Protein AF-A0A935AH59-F1 (afdb_monomer_lite)

Sequence (165 aa):
MIDKCRVLYKGDMIAGIVYIIVGFFLLMFAFILHIFTISPGYLYLSYGFFMFFLYCTGKGIVMYIMYSQKYNHYKNTDSLSPLMIKEEQNYTNYRIQKKNTNRRRYIWILIISCIISFTGIFLSQKSLLMGTAIPIALISGIELCIGLLTEFRLREYQRILKKTH

Radius of gyration: 19.77 Å; chains: 1; bounding box: 41×30×54 Å

Foldseek 3Di:
DLVLQLVLLVVQLVLLVVLQVVLVVLQVLLVCLCPPDPDLLSPLLSVLSPVSSCVSNVSSVVSNVVSVVSNVVSVPDPDDDPVNLVVLLVVLVVLLVVLVVLLVVLVVLLVVLVVCLVVLVPDPPVSVNSNPSVSSNVVSVSSNVSSVVSSVSSVVSSVVSVVVD

Structure (mmCIF, N/CA/C/O backbone):
data_AF-A0A935AH59-F1
#
_entry.id   AF-A0A935AH59-F1
#
loop_
_atom_site.group_PDB
_atom_site.id
_atom_site.type_symbol
_atom_site.label_atom_id
_atom_site.label_alt_id
_atom_site.label_comp_id
_atom_site.label_asym_id
_atom_site.label_entity_id
_atom_site.label_seq_id
_atom_site.pdbx_PDB_ins_code
_atom_site.Cartn_x
_atom_site.Cartn_y
_atom_site.Cartn_z
_atom_site.occupancy
_atom_site.B_iso_or_equiv
_atom_site.auth_seq_id
_atom_site.auth_comp_id
_atom_site.auth_asym_id
_atom_s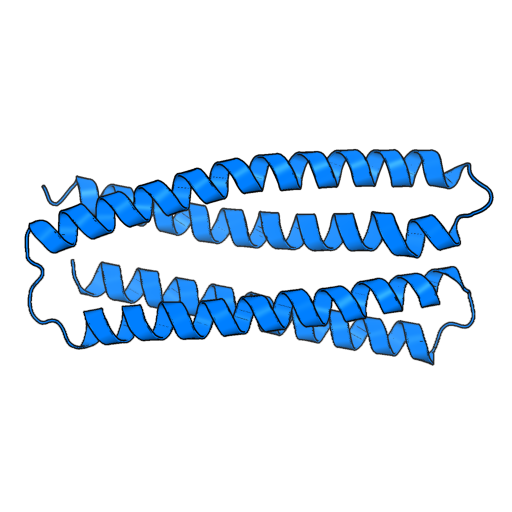ite.auth_atom_id
_atom_site.pdbx_PDB_model_num
ATOM 1 N N . MET A 1 1 ? -21.044 -0.663 18.789 1.00 81.81 1 MET A N 1
ATOM 2 C CA . MET A 1 1 ? -19.707 -0.053 18.566 1.00 81.81 1 MET A CA 1
ATOM 3 C C . MET A 1 1 ? -18.633 -1.096 18.303 1.00 81.81 1 MET A C 1
ATOM 5 O O . MET A 1 1 ? -17.987 -1.004 17.269 1.00 81.81 1 MET A O 1
ATOM 9 N N . ILE A 1 2 ? -18.495 -2.115 19.157 1.00 84.81 2 ILE A N 1
ATOM 10 C CA . ILE A 1 2 ? -17.519 -3.208 18.993 1.00 84.81 2 ILE A CA 1
ATOM 11 C C . ILE A 1 2 ? -17.584 -3.853 17.601 1.00 84.81 2 ILE A C 1
ATOM 13 O O . ILE A 1 2 ? -16.557 -3.997 16.943 1.00 84.81 2 ILE A O 1
ATOM 17 N N . ASP A 1 3 ? -18.783 -4.142 17.089 1.00 84.81 3 ASP A N 1
ATOM 18 C CA . ASP A 1 3 ? -18.924 -4.723 15.745 1.00 84.81 3 ASP A CA 1
ATOM 19 C C . ASP A 1 3 ? -18.416 -3.802 14.634 1.00 84.81 3 ASP A C 1
ATOM 21 O O . ASP A 1 3 ? -17.873 -4.269 13.637 1.00 84.81 3 ASP A O 1
ATOM 25 N N . LYS A 1 4 ? -18.515 -2.479 14.814 1.00 86.31 4 LYS A N 1
ATOM 26 C CA . LYS A 1 4 ? -17.947 -1.512 13.867 1.00 86.31 4 LYS A CA 1
ATOM 27 C C . LYS A 1 4 ? -16.417 -1.518 13.930 1.00 86.31 4 LYS A C 1
ATOM 29 O O . LYS A 1 4 ? -15.794 -1.477 12.871 1.00 86.31 4 LYS A O 1
ATOM 34 N N . CYS A 1 5 ? -15.817 -1.661 15.119 1.00 84.38 5 CYS A N 1
ATOM 35 C CA . CYS A 1 5 ? -14.371 -1.875 15.268 1.00 84.38 5 CYS A CA 1
ATOM 36 C C . CYS A 1 5 ? -13.938 -3.153 14.532 1.00 84.38 5 CYS A C 1
ATOM 38 O O . CYS A 1 5 ? -13.013 -3.127 13.721 1.00 84.38 5 CYS A O 1
ATOM 40 N N . ARG A 1 6 ? -14.651 -4.267 14.748 1.00 88.44 6 ARG A N 1
ATOM 41 C CA . ARG A 1 6 ? -14.376 -5.559 14.092 1.00 88.44 6 ARG A CA 1
ATOM 42 C C . ARG A 1 6 ? -14.447 -5.447 12.569 1.00 88.44 6 ARG A C 1
ATOM 44 O O . ARG A 1 6 ? -13.533 -5.896 11.881 1.00 88.44 6 ARG A O 1
ATOM 51 N N . VAL A 1 7 ? -15.492 -4.811 12.034 1.00 89.81 7 VAL A N 1
ATOM 52 C CA . VAL A 1 7 ? -15.651 -4.590 10.586 1.00 89.81 7 VAL A CA 1
ATOM 53 C C . VAL A 1 7 ? -14.521 -3.724 10.025 1.00 89.81 7 VAL A C 1
ATOM 55 O O . VAL A 1 7 ? -13.983 -4.044 8.962 1.00 89.81 7 VAL A O 1
A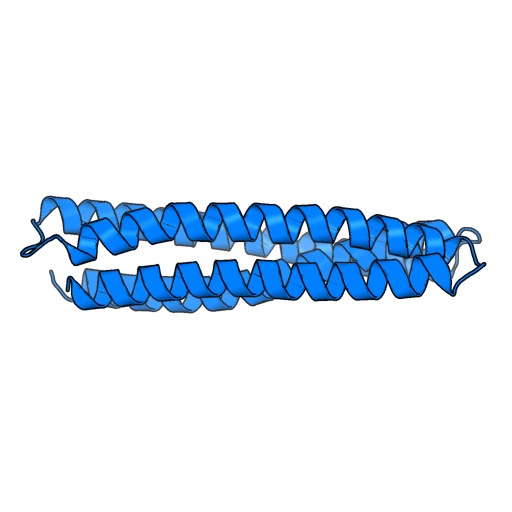TOM 58 N N . LEU A 1 8 ? -14.110 -2.669 10.739 1.00 91.69 8 LEU A N 1
ATOM 59 C CA . LEU A 1 8 ? -12.980 -1.841 10.324 1.00 91.69 8 LEU A CA 1
ATOM 60 C C . LEU A 1 8 ? -11.697 -2.673 10.217 1.00 91.69 8 LEU A C 1
ATOM 62 O O . LEU A 1 8 ? -11.067 -2.669 9.161 1.00 91.69 8 LEU A O 1
ATOM 66 N N . TYR A 1 9 ? -11.326 -3.401 11.270 1.00 91.94 9 TYR A N 1
ATOM 67 C CA . TYR A 1 9 ? -10.075 -4.161 11.293 1.00 91.94 9 TYR A CA 1
ATOM 68 C C . TYR A 1 9 ? -10.083 -5.342 10.322 1.00 91.94 9 TYR A C 1
ATOM 70 O O . TYR A 1 9 ? -9.085 -5.575 9.642 1.00 91.94 9 TYR A O 1
ATOM 78 N N . LYS A 1 10 ? -11.233 -6.003 10.138 1.00 92.00 10 LYS A N 1
ATOM 79 C CA . LYS A 1 10 ? -11.408 -7.017 9.090 1.00 92.00 10 LYS A CA 1
ATOM 80 C C . LYS A 1 10 ? -11.170 -6.432 7.699 1.00 92.00 10 LYS A C 1
ATOM 82 O O . LYS A 1 10 ? -10.468 -7.029 6.889 1.00 92.00 10 LYS A O 1
ATOM 87 N N . GLY A 1 11 ? -11.700 -5.244 7.418 1.00 90.69 11 GLY A N 1
ATOM 88 C CA . GLY A 1 11 ? -11.434 -4.578 6.147 1.00 90.69 11 GLY A CA 1
ATOM 89 C C . GLY A 1 11 ? -9.962 -4.176 5.974 1.00 90.69 11 GLY A C 1
ATOM 90 O O . GLY A 1 11 ? -9.458 -4.142 4.853 1.00 90.69 11 GLY A O 1
ATOM 91 N N . ASP A 1 12 ? -9.248 -3.850 7.052 1.00 91.25 12 ASP A N 1
ATOM 92 C CA . ASP A 1 12 ? -7.820 -3.514 6.982 1.00 91.25 12 ASP A CA 1
ATOM 93 C C . ASP A 1 12 ? -6.958 -4.751 6.707 1.00 91.25 12 ASP A C 1
ATOM 95 O O . ASP A 1 12 ? -5.993 -4.670 5.946 1.00 91.25 12 ASP A O 1
ATOM 99 N N . MET A 1 13 ? -7.358 -5.908 7.237 1.00 94.00 13 MET A N 1
ATOM 100 C CA . MET A 1 13 ? -6.783 -7.201 6.861 1.00 94.00 13 MET A CA 1
ATOM 101 C C . MET A 1 13 ? -7.011 -7.498 5.374 1.00 94.00 13 MET A C 1
ATOM 103 O O . MET A 1 13 ? -6.070 -7.892 4.690 1.00 94.00 13 MET A O 1
ATOM 107 N N . ILE A 1 14 ? -8.218 -7.245 4.847 1.00 93.94 14 ILE A N 1
ATOM 108 C CA . ILE A 1 14 ? -8.516 -7.404 3.411 1.00 93.94 14 ILE A CA 1
ATOM 109 C C . ILE A 1 14 ? -7.610 -6.503 2.565 1.00 93.94 14 ILE A C 1
ATOM 111 O O . ILE A 1 14 ? -7.071 -6.957 1.562 1.00 93.94 14 ILE A O 1
ATOM 115 N N . ALA A 1 15 ? -7.368 -5.256 2.982 1.00 92.94 15 ALA A N 1
ATOM 116 C CA . ALA A 1 15 ? -6.419 -4.386 2.284 1.00 92.94 15 ALA A CA 1
ATOM 117 C C . ALA A 1 15 ? -4.992 -4.972 2.274 1.00 92.94 15 ALA A C 1
ATOM 119 O O . ALA A 1 15 ? -4.303 -4.868 1.263 1.00 92.94 15 ALA A O 1
ATOM 120 N N . GLY A 1 16 ? -4.565 -5.625 3.361 1.00 93.56 16 GLY A N 1
ATOM 121 C CA . GLY A 1 16 ? -3.307 -6.382 3.407 1.00 93.56 16 GLY A CA 1
ATOM 122 C C . GLY A 1 16 ? -3.271 -7.548 2.411 1.00 93.56 16 GLY A C 1
ATOM 123 O O . GLY A 1 16 ? -2.279 -7.720 1.708 1.00 93.56 16 GLY A O 1
ATOM 124 N N . ILE A 1 17 ? -4.373 -8.292 2.276 1.00 95.00 17 ILE A N 1
ATOM 125 C CA . ILE A 1 17 ? -4.506 -9.367 1.277 1.00 95.00 17 ILE A CA 1
ATOM 126 C C . ILE A 1 17 ? -4.424 -8.805 -0.148 1.00 95.00 17 ILE A C 1
ATOM 128 O O . ILE A 1 17 ? -3.737 -9.378 -0.987 1.00 95.00 17 ILE A O 1
ATOM 132 N N . VAL A 1 18 ? -5.060 -7.661 -0.422 1.00 94.38 18 VAL A N 1
ATOM 133 C CA . VAL A 1 18 ? -4.973 -6.997 -1.734 1.00 94.38 18 VAL A CA 1
ATOM 134 C C . VAL A 1 18 ? -3.521 -6.662 -2.087 1.00 94.38 18 VAL A C 1
ATOM 136 O O . VAL A 1 18 ? -3.112 -6.913 -3.216 1.00 94.38 18 VAL A O 1
ATOM 139 N N . TYR A 1 19 ? -2.713 -6.179 -1.135 1.00 94.38 19 TYR A N 1
ATOM 140 C CA . TYR A 1 19 ? -1.277 -5.968 -1.366 1.00 94.38 19 TYR A CA 1
ATOM 141 C C . TYR A 1 19 ? -0.543 -7.258 -1.748 1.00 94.38 19 TYR A C 1
ATOM 143 O O . TYR A 1 19 ? 0.274 -7.236 -2.664 1.00 94.38 19 TYR A O 1
ATOM 151 N N . ILE A 1 20 ? -0.841 -8.377 -1.082 1.00 95.69 20 ILE A N 1
ATOM 152 C CA . ILE A 1 20 ? -0.228 -9.678 -1.389 1.00 95.69 20 ILE A CA 1
ATOM 153 C C . ILE A 1 20 ? -0.623 -10.140 -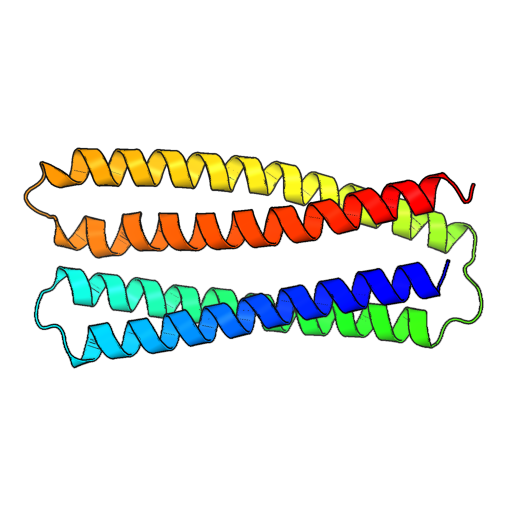2.798 1.00 95.69 20 ILE A C 1
ATOM 155 O O . ILE A 1 20 ? 0.243 -10.528 -3.576 1.00 95.69 20 ILE A O 1
ATOM 159 N N . ILE A 1 21 ? -1.908 -10.041 -3.156 1.00 96.00 21 ILE A N 1
ATOM 160 C CA . ILE A 1 21 ? -2.410 -10.399 -4.493 1.00 96.00 21 ILE A CA 1
ATOM 161 C C . ILE A 1 21 ? -1.721 -9.557 -5.573 1.00 96.00 21 ILE A C 1
ATOM 163 O O . ILE A 1 21 ? -1.235 -10.096 -6.565 1.00 96.00 21 ILE A O 1
ATOM 167 N N . VAL A 1 22 ? -1.633 -8.240 -5.369 1.00 95.06 22 VAL A N 1
ATOM 168 C CA . VAL A 1 22 ? -0.920 -7.338 -6.285 1.00 95.06 22 VAL A CA 1
ATOM 169 C C . VAL A 1 22 ? 0.558 -7.718 -6.386 1.00 95.06 22 VAL A C 1
ATOM 171 O O . VAL A 1 22 ? 1.102 -7.746 -7.487 1.00 95.06 22 VAL A O 1
ATOM 174 N N . GLY A 1 23 ? 1.192 -8.080 -5.268 1.00 95.62 23 GLY A N 1
ATOM 175 C CA . GLY A 1 23 ? 2.548 -8.623 -5.254 1.00 95.62 23 GLY A CA 1
ATOM 176 C C . GLY A 1 23 ? 2.687 -9.853 -6.154 1.00 95.62 23 GLY A C 1
ATOM 177 O O . GLY A 1 23 ? 3.588 -9.893 -6.988 1.00 95.62 23 GLY A O 1
ATOM 178 N N . PHE A 1 24 ? 1.784 -10.828 -6.050 1.00 96.38 24 PHE A N 1
ATOM 179 C CA . PHE A 1 24 ? 1.815 -12.022 -6.901 1.00 96.38 24 PHE A CA 1
ATOM 180 C C . PHE A 1 24 ? 1.653 -11.703 -8.390 1.00 96.38 24 PHE A C 1
ATOM 182 O O . PHE A 1 24 ? 2.365 -12.282 -9.210 1.00 96.38 24 PHE A O 1
ATOM 189 N N . PHE A 1 25 ? 0.786 -10.752 -8.753 1.00 95.38 25 PHE A N 1
ATOM 190 C CA . PHE A 1 25 ? 0.702 -10.289 -10.141 1.00 95.38 25 PHE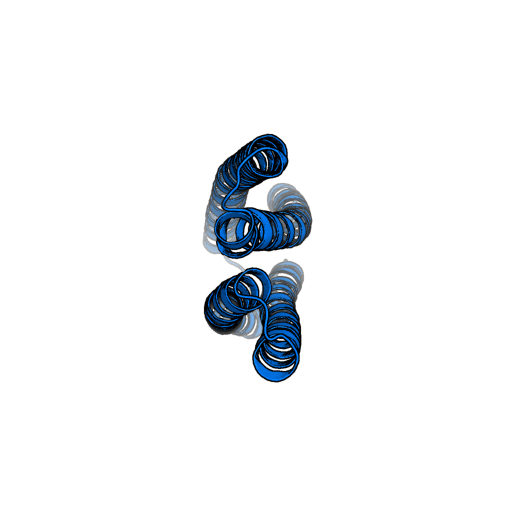 A CA 1
ATOM 191 C C . PHE A 1 25 ? 2.022 -9.669 -10.610 1.00 95.38 25 PHE A C 1
ATOM 193 O O . PHE A 1 25 ? 2.494 -10.002 -11.695 1.00 95.38 25 PHE A O 1
ATOM 200 N N . LEU A 1 26 ? 2.656 -8.826 -9.787 1.00 94.62 26 LEU A N 1
ATOM 201 C CA . LEU A 1 26 ? 3.968 -8.250 -10.100 1.00 94.62 26 LEU A CA 1
ATOM 202 C C . LEU A 1 26 ? 5.037 -9.332 -10.278 1.00 94.62 26 LEU A C 1
ATOM 204 O O . LEU A 1 26 ? 5.816 -9.246 -11.221 1.00 94.62 26 LEU A O 1
ATOM 208 N N . LEU A 1 27 ? 5.043 -10.368 -9.435 1.00 96.38 27 LEU A N 1
ATOM 209 C CA . LEU A 1 27 ? 5.959 -11.503 -9.560 1.00 96.38 27 LEU A CA 1
ATOM 210 C C . LEU A 1 27 ? 5.752 -12.253 -10.881 1.00 96.38 27 LEU A C 1
ATOM 212 O O . LEU A 1 27 ? 6.715 -12.544 -11.586 1.00 96.38 27 LEU A O 1
ATOM 216 N N . MET A 1 28 ? 4.496 -12.532 -11.235 1.00 95.88 28 MET A N 1
ATOM 217 C CA . MET A 1 28 ? 4.152 -13.197 -12.490 1.00 95.88 28 MET A CA 1
ATOM 218 C C . MET A 1 28 ? 4.643 -12.385 -13.697 1.00 95.88 28 MET A C 1
ATOM 220 O O . MET A 1 28 ? 5.328 -12.928 -14.563 1.00 95.88 28 MET A O 1
ATOM 224 N N . PHE A 1 29 ? 4.367 -11.077 -13.735 1.00 92.81 29 PHE A N 1
ATOM 225 C CA . PHE A 1 29 ? 4.864 -10.203 -14.802 1.00 92.81 29 PHE A CA 1
ATOM 226 C C . PHE A 1 29 ? 6.392 -10.096 -14.806 1.00 92.81 29 PHE A C 1
ATOM 228 O O . PHE A 1 29 ? 6.990 -10.081 -15.880 1.00 92.81 29 PHE A O 1
ATOM 235 N N . ALA A 1 30 ? 7.034 -10.064 -13.634 1.00 93.25 30 ALA A N 1
ATOM 236 C CA . ALA A 1 30 ? 8.488 -10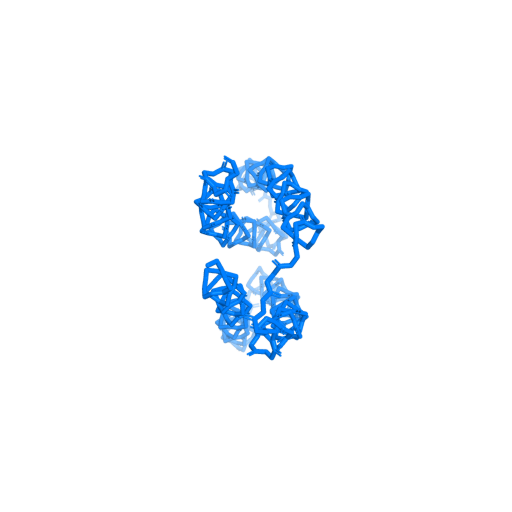.040 -13.522 1.00 93.25 30 ALA A CA 1
ATOM 237 C C . ALA A 1 30 ? 9.114 -11.276 -14.176 1.00 93.25 30 ALA A C 1
ATOM 239 O O . ALA A 1 30 ? 10.050 -11.123 -14.958 1.00 93.25 30 ALA A O 1
ATOM 240 N N . PHE A 1 31 ? 8.568 -12.471 -13.918 1.00 94.00 31 PHE A N 1
ATOM 241 C CA . PHE A 1 31 ? 9.030 -13.718 -14.532 1.00 94.00 31 PHE A CA 1
ATOM 242 C C . PHE A 1 31 ? 8.799 -13.750 -16.039 1.00 94.00 31 PHE A C 1
ATOM 244 O O . PHE A 1 31 ? 9.717 -14.104 -16.777 1.00 94.00 31 PHE A O 1
ATOM 251 N N . ILE A 1 32 ? 7.609 -13.349 -16.503 1.00 92.69 32 ILE A N 1
ATOM 252 C CA . ILE A 1 32 ? 7.304 -13.294 -17.940 1.00 92.69 32 ILE A CA 1
ATOM 253 C C . ILE A 1 32 ? 8.317 -12.391 -18.650 1.00 92.69 32 ILE A C 1
ATOM 255 O O . ILE A 1 32 ? 8.915 -12.788 -19.646 1.00 92.69 32 ILE A O 1
ATOM 259 N N . LEU A 1 33 ? 8.563 -11.197 -18.111 1.00 90.50 33 LEU A N 1
ATOM 260 C CA . LEU A 1 33 ? 9.546 -10.284 -18.682 1.00 90.50 33 LEU A CA 1
ATOM 261 C C . LEU A 1 33 ? 10.962 -10.864 -18.602 1.00 90.50 33 LEU A C 1
ATOM 263 O O . LEU A 1 33 ? 11.671 -10.853 -19.601 1.00 90.50 33 LEU A O 1
ATOM 267 N N . HIS A 1 34 ? 11.367 -11.421 -17.461 1.00 89.81 34 HIS A N 1
ATOM 268 C CA . HIS A 1 34 ? 12.723 -11.939 -17.277 1.00 89.81 34 HIS A CA 1
ATOM 269 C C . HIS A 1 34 ? 13.067 -13.088 -18.234 1.00 89.81 34 HIS A C 1
ATOM 271 O O . HIS A 1 34 ? 14.181 -13.147 -18.741 1.00 89.81 34 HIS A O 1
ATOM 277 N N . ILE A 1 35 ? 12.117 -13.996 -18.475 1.00 89.25 35 ILE A N 1
ATOM 278 C CA . ILE A 1 35 ? 12.345 -15.208 -19.272 1.00 89.25 35 ILE A CA 1
ATOM 279 C C . ILE A 1 35 ? 12.198 -14.928 -20.772 1.00 89.25 35 ILE A C 1
ATOM 281 O O . ILE A 1 35 ? 12.984 -15.434 -21.568 1.00 89.25 35 ILE A O 1
ATOM 285 N N . PHE A 1 36 ? 11.195 -14.141 -21.174 1.00 86.75 36 PHE A N 1
ATOM 286 C CA . PHE A 1 36 ? 10.817 -14.013 -22.586 1.00 86.75 36 PHE A CA 1
ATOM 287 C C . PHE A 1 36 ? 11.368 -12.765 -23.284 1.00 86.75 36 PHE A C 1
ATOM 289 O O . PHE A 1 36 ? 11.180 -12.625 -24.493 1.00 86.75 36 PHE A O 1
ATOM 296 N N . THR A 1 37 ? 12.042 -11.848 -22.577 1.00 80.88 37 THR A N 1
ATOM 297 C CA . THR A 1 37 ? 12.588 -10.633 -23.204 1.00 80.88 37 THR A CA 1
ATOM 298 C C . THR A 1 37 ? 14.111 -10.577 -23.175 1.00 80.88 37 THR A C 1
ATOM 300 O O . THR A 1 37 ? 14.748 -10.728 -22.141 1.00 80.88 37 THR A O 1
ATOM 303 N N . ILE A 1 38 ? 14.696 -10.311 -24.346 1.00 72.12 38 ILE A N 1
ATOM 304 C CA . ILE A 1 38 ? 16.150 -10.173 -24.545 1.00 72.12 38 ILE A CA 1
ATOM 305 C C . ILE A 1 38 ? 16.576 -8.693 -24.460 1.00 72.12 38 ILE A C 1
ATOM 307 O O . ILE A 1 38 ? 17.742 -8.370 -24.249 1.00 72.12 38 ILE A O 1
ATOM 311 N N . SER A 1 39 ? 15.627 -7.761 -24.611 1.00 81.75 39 SER A N 1
ATOM 312 C CA . SER A 1 39 ? 15.929 -6.328 -24.607 1.00 81.75 39 SER A CA 1
ATOM 313 C C . SER A 1 39 ? 16.254 -5.823 -23.192 1.00 81.75 39 SER A C 1
ATOM 315 O O . SER A 1 39 ? 15.452 -6.032 -22.273 1.00 81.75 39 SER A O 1
ATOM 317 N N . PRO A 1 40 ? 17.361 -5.070 -23.012 1.00 79.25 40 PRO A N 1
ATOM 318 C CA . PRO A 1 40 ? 17.790 -4.560 -21.709 1.00 79.25 40 PRO A CA 1
ATOM 319 C C . PRO A 1 40 ? 16.713 -3.768 -20.958 1.00 79.25 40 PRO A C 1
ATOM 321 O O . PRO A 1 40 ? 16.650 -3.816 -19.734 1.00 79.25 40 PRO A O 1
ATOM 324 N N . GLY A 1 41 ? 15.838 -3.049 -21.674 1.00 78.69 41 GLY A N 1
ATOM 325 C CA . GLY A 1 41 ? 14.775 -2.250 -21.054 1.00 78.69 41 GLY A CA 1
ATOM 326 C C . GLY A 1 41 ? 13.739 -3.088 -20.302 1.00 78.69 41 GLY A C 1
ATOM 327 O O . GLY A 1 41 ? 13.375 -2.749 -19.178 1.00 78.69 41 GLY A O 1
ATOM 328 N N . TYR A 1 42 ? 13.308 -4.209 -20.882 1.00 83.44 42 TYR A N 1
ATOM 329 C CA . TYR A 1 42 ? 12.352 -5.112 -20.236 1.00 83.44 42 TYR A CA 1
ATOM 330 C C . TYR A 1 42 ? 12.991 -5.921 -19.101 1.00 83.44 42 TYR A C 1
ATOM 332 O O . TYR A 1 42 ? 12.324 -6.242 -18.117 1.00 83.44 42 TYR A O 1
ATOM 340 N N . LEU A 1 43 ? 14.298 -6.170 -19.189 1.00 85.88 43 LEU A N 1
ATOM 341 C CA . LEU A 1 43 ? 15.062 -6.814 -18.127 1.00 85.88 43 LEU A CA 1
ATOM 342 C C . LEU A 1 43 ? 15.183 -5.908 -16.886 1.00 85.88 43 LEU A C 1
ATOM 344 O O . LEU A 1 43 ? 14.916 -6.357 -15.772 1.00 85.88 43 LEU A O 1
ATOM 348 N N . TYR A 1 44 ? 15.462 -4.610 -17.061 1.00 87.06 44 TYR A N 1
ATOM 349 C CA . TYR A 1 44 ? 15.411 -3.650 -15.949 1.00 87.06 44 TYR A CA 1
ATOM 350 C C . TYR A 1 44 ? 13.994 -3.467 -15.387 1.00 87.06 44 TYR A C 1
ATOM 352 O O . TYR A 1 44 ? 13.826 -3.340 -14.173 1.00 87.06 44 TYR A O 1
ATOM 360 N N . LEU A 1 45 ? 12.969 -3.492 -16.246 1.00 87.12 45 LEU A N 1
ATOM 361 C CA . LEU A 1 45 ? 11.568 -3.447 -15.817 1.00 87.12 45 LEU A CA 1
ATOM 362 C C . LEU A 1 45 ? 11.211 -4.651 -14.926 1.00 87.12 45 LEU A C 1
ATOM 364 O O . LEU A 1 45 ? 10.574 -4.480 -13.885 1.00 87.12 45 LEU A O 1
ATOM 368 N N . SER A 1 46 ? 11.681 -5.849 -15.288 1.00 91.31 46 SER A N 1
ATOM 369 C CA . SER A 1 46 ? 11.525 -7.065 -14.484 1.00 91.31 46 SER A CA 1
ATOM 370 C C . SER A 1 46 ? 12.157 -6.928 -13.093 1.00 91.31 46 SER A C 1
ATOM 372 O O . SER A 1 46 ? 11.506 -7.241 -12.095 1.00 91.31 46 SER A O 1
ATOM 374 N N . TYR A 1 47 ? 13.370 -6.371 -12.984 1.00 90.44 47 TYR A N 1
ATOM 375 C CA . TYR A 1 47 ? 13.993 -6.103 -11.680 1.00 90.44 47 TYR A CA 1
ATOM 376 C C . TYR A 1 47 ? 13.174 -5.138 -10.818 1.00 90.44 47 TYR A C 1
ATOM 378 O O . TYR A 1 47 ? 13.002 -5.380 -9.620 1.00 90.44 47 TYR A O 1
ATOM 386 N N . GLY A 1 48 ? 12.608 -4.089 -11.423 1.00 89.62 48 GLY A N 1
ATOM 387 C CA . GLY A 1 48 ? 11.672 -3.196 -10.739 1.00 89.62 48 GLY A CA 1
ATOM 388 C C . GLY A 1 48 ? 10.454 -3.947 -10.190 1.00 89.62 48 GLY A C 1
ATOM 389 O O . GLY A 1 48 ? 10.073 -3.758 -9.034 1.00 89.62 48 GLY A O 1
ATOM 390 N N . PHE A 1 49 ? 9.874 -4.857 -10.976 1.00 93.44 49 PHE A N 1
ATOM 391 C CA . PHE A 1 49 ? 8.741 -5.674 -10.536 1.00 93.44 49 PHE A CA 1
ATOM 392 C C . PHE A 1 49 ? 9.107 -6.673 -9.433 1.00 93.44 49 PHE A C 1
ATOM 394 O O . PHE A 1 49 ? 8.321 -6.826 -8.500 1.00 93.44 49 PHE A O 1
ATOM 401 N N . PHE A 1 50 ? 10.297 -7.281 -9.458 1.00 93.69 50 PHE A N 1
ATOM 402 C CA . PHE A 1 50 ? 10.768 -8.127 -8.354 1.00 93.69 50 PHE A CA 1
ATOM 403 C C . PHE A 1 50 ? 10.905 -7.345 -7.043 1.00 93.69 50 PHE A C 1
ATOM 405 O O . PHE A 1 50 ? 10.425 -7.801 -6.001 1.00 93.69 50 PHE A O 1
ATOM 412 N N . MET A 1 51 ? 11.500 -6.147 -7.080 1.00 92.62 51 MET A N 1
ATOM 413 C CA . MET A 1 51 ? 11.591 -5.301 -5.884 1.00 92.62 51 MET A CA 1
ATOM 414 C C . MET A 1 51 ? 10.204 -4.921 -5.354 1.00 92.62 51 MET A C 1
ATOM 416 O O . MET A 1 51 ? 9.961 -4.982 -4.146 1.00 92.62 51 MET A O 1
ATOM 420 N N . PHE A 1 52 ? 9.271 -4.569 -6.242 1.00 92.94 52 PHE A N 1
ATOM 421 C CA . PHE A 1 52 ? 7.920 -4.204 -5.823 1.00 92.94 52 PHE A CA 1
ATOM 422 C C . PHE A 1 52 ? 7.078 -5.386 -5.357 1.00 92.94 52 PHE A C 1
ATOM 424 O O . PHE A 1 52 ? 6.279 -5.215 -4.439 1.00 92.94 52 PHE A O 1
ATOM 431 N N . PHE A 1 53 ? 7.304 -6.588 -5.883 1.00 95.25 53 PHE A N 1
ATOM 432 C CA . PHE A 1 53 ? 6.737 -7.810 -5.321 1.00 95.25 53 PHE A CA 1
ATOM 433 C C . PHE A 1 53 ? 7.131 -7.975 -3.847 1.00 95.25 53 PHE A C 1
ATOM 435 O O . PHE A 1 53 ? 6.250 -8.159 -3.000 1.00 95.25 53 PHE A O 1
ATOM 442 N N . LEU A 1 54 ? 8.426 -7.863 -3.527 1.00 95.44 54 LEU A N 1
ATOM 443 C CA . LEU A 1 54 ? 8.912 -7.981 -2.148 1.00 95.44 54 LEU A CA 1
ATOM 444 C C . LEU A 1 54 ? 8.298 -6.902 -1.250 1.00 95.44 54 LEU A C 1
ATOM 446 O O . LEU A 1 54 ? 7.817 -7.204 -0.156 1.00 95.44 54 LEU A O 1
ATOM 450 N N . TYR A 1 55 ? 8.247 -5.660 -1.736 1.00 94.50 55 TYR A N 1
ATOM 451 C CA . TYR A 1 55 ? 7.629 -4.548 -1.017 1.00 94.50 55 TYR A CA 1
ATOM 452 C C . TYR A 1 55 ? 6.136 -4.783 -0.738 1.00 94.50 55 TYR A C 1
ATOM 454 O O . TYR A 1 55 ? 5.704 -4.696 0.413 1.00 94.50 55 TYR A O 1
ATOM 462 N N . CYS A 1 56 ? 5.343 -5.097 -1.767 1.00 94.44 56 CYS A N 1
ATOM 463 C CA . CYS A 1 56 ? 3.899 -5.298 -1.643 1.00 94.44 56 CYS A CA 1
ATOM 464 C C . CYS A 1 56 ? 3.580 -6.485 -0.734 1.00 94.44 56 CYS A C 1
ATOM 466 O O . CYS A 1 56 ? 2.761 -6.360 0.177 1.00 94.44 56 CYS A O 1
ATOM 468 N N . THR A 1 57 ? 4.266 -7.609 -0.927 1.00 95.31 57 THR A N 1
ATOM 469 C CA . THR A 1 57 ? 4.045 -8.821 -0.132 1.00 95.31 57 THR A CA 1
ATOM 470 C C . THR A 1 57 ? 4.440 -8.597 1.324 1.00 95.31 57 THR A C 1
ATOM 472 O O . THR A 1 57 ? 3.636 -8.853 2.220 1.00 95.31 57 THR A O 1
ATOM 475 N N . GLY A 1 58 ? 5.626 -8.030 1.578 1.00 95.38 58 GLY A N 1
ATOM 476 C CA . GLY A 1 58 ? 6.089 -7.725 2.933 1.00 95.38 58 GLY A CA 1
ATOM 477 C C . GLY A 1 58 ? 5.155 -6.757 3.662 1.00 95.38 58 GLY A C 1
ATOM 478 O O . GLY A 1 58 ? 4.722 -7.024 4.785 1.00 95.38 58 GLY A O 1
ATOM 479 N N . LYS A 1 59 ? 4.756 -5.665 3.000 1.00 93.81 59 LYS A N 1
ATOM 480 C CA . LYS A 1 59 ? 3.793 -4.706 3.555 1.00 93.81 59 LYS A CA 1
ATOM 481 C C . LYS A 1 59 ? 2.435 -5.351 3.834 1.00 93.81 59 LYS A C 1
ATOM 483 O O . LYS A 1 59 ? 1.855 -5.108 4.893 1.00 93.81 59 LYS A O 1
ATOM 488 N N . GLY A 1 60 ? 1.930 -6.159 2.904 1.00 94.81 60 GLY A N 1
ATOM 489 C CA . GLY A 1 60 ? 0.651 -6.851 3.035 1.00 94.81 60 GLY A CA 1
ATOM 490 C C . GLY A 1 60 ? 0.626 -7.819 4.218 1.00 94.81 60 GLY A C 1
ATOM 491 O O . GLY A 1 60 ? -0.316 -7.779 5.011 1.00 94.81 60 GLY A O 1
ATOM 492 N N . ILE A 1 61 ? 1.696 -8.602 4.401 1.00 96.19 61 ILE A N 1
ATOM 493 C CA . ILE A 1 61 ? 1.870 -9.511 5.546 1.00 96.19 61 ILE A CA 1
ATOM 494 C C . ILE A 1 61 ? 1.886 -8.729 6.863 1.00 96.19 61 ILE A C 1
ATOM 496 O O . ILE A 1 61 ? 1.110 -9.035 7.769 1.00 96.19 61 ILE A O 1
ATOM 500 N N . VAL A 1 62 ? 2.717 -7.684 6.966 1.00 96.00 62 VAL A N 1
ATOM 501 C CA . VAL A 1 62 ? 2.817 -6.862 8.186 1.00 96.00 62 VAL A CA 1
ATOM 502 C C . VAL A 1 62 ? 1.469 -6.230 8.536 1.00 96.00 62 VAL A C 1
ATOM 504 O O . VAL A 1 62 ? 1.045 -6.270 9.692 1.00 96.00 62 VAL A O 1
ATOM 507 N N . MET A 1 63 ? 0.760 -5.685 7.542 1.00 94.00 63 MET A N 1
ATOM 508 C CA . MET A 1 63 ? -0.585 -5.144 7.742 1.00 94.00 63 MET A CA 1
ATOM 509 C C . MET A 1 63 ? -1.551 -6.217 8.245 1.00 94.00 63 MET A C 1
ATOM 511 O O . MET A 1 63 ? -2.265 -5.979 9.218 1.00 94.00 63 MET A O 1
ATOM 515 N N . TYR A 1 64 ? -1.570 -7.392 7.615 1.00 95.81 64 TYR A N 1
ATOM 516 C CA . TYR A 1 64 ? -2.469 -8.473 8.003 1.00 95.81 64 TYR A CA 1
ATOM 517 C C . TYR A 1 64 ? -2.242 -8.908 9.454 1.00 95.81 64 TYR A C 1
ATOM 519 O O . TYR A 1 64 ? -3.200 -8.975 10.223 1.00 95.81 64 TYR A O 1
ATOM 527 N N . ILE A 1 65 ? -0.987 -9.131 9.854 1.00 95.75 65 ILE A N 1
ATOM 528 C CA . ILE A 1 65 ? -0.633 -9.545 11.219 1.00 95.75 65 ILE A CA 1
ATOM 529 C C . ILE A 1 65 ? -1.065 -8.479 12.232 1.00 95.75 65 ILE A C 1
ATOM 531 O O . ILE A 1 65 ? -1.791 -8.783 13.180 1.00 95.75 65 ILE A O 1
ATOM 535 N N . MET A 1 66 ? -0.677 -7.221 12.007 1.00 94.50 66 MET A N 1
ATOM 536 C CA . MET A 1 66 ? -0.968 -6.120 12.929 1.00 94.50 66 MET A CA 1
ATOM 537 C C . MET A 1 66 ? -2.480 -5.899 13.105 1.00 94.50 66 MET A C 1
ATOM 539 O O . MET A 1 66 ? -2.959 -5.682 14.220 1.00 94.50 66 MET A O 1
ATOM 543 N N . TYR A 1 67 ? -3.258 -5.974 12.022 1.00 93.50 67 TYR A N 1
ATOM 544 C CA . TYR A 1 67 ? -4.709 -5.787 12.093 1.00 93.50 67 TYR A CA 1
ATOM 545 C C . TYR A 1 67 ? -5.461 -7.030 12.571 1.00 93.50 67 TYR A C 1
ATOM 547 O O . TYR A 1 67 ? -6.509 -6.877 13.192 1.00 93.50 67 TYR A O 1
ATOM 555 N N . SER A 1 68 ? -4.915 -8.232 12.374 1.00 92.75 68 SER A N 1
ATOM 556 C CA . SER A 1 68 ? -5.451 -9.470 12.953 1.00 92.75 68 SER A CA 1
ATOM 557 C C . SER A 1 68 ? -5.381 -9.451 14.482 1.00 92.75 68 SER A C 1
ATOM 559 O O . SER A 1 68 ? -6.359 -9.775 15.153 1.00 92.75 68 SER A O 1
ATOM 561 N N . GLN A 1 69 ? -4.275 -8.960 15.052 1.00 92.00 69 GLN A N 1
ATOM 562 C CA . GLN A 1 69 ? -4.147 -8.778 16.503 1.00 92.00 69 GLN A CA 1
ATOM 563 C C . GLN A 1 69 ? -5.212 -7.820 17.053 1.00 92.00 69 GLN A C 1
ATOM 565 O O . GLN A 1 69 ? -5.916 -8.157 18.006 1.00 92.00 69 GLN A O 1
ATOM 570 N N . LYS A 1 70 ? -5.395 -6.656 16.411 1.00 90.25 70 LYS A N 1
ATOM 571 C CA . LYS A 1 70 ? -6.453 -5.706 16.793 1.00 90.25 70 LYS A CA 1
ATOM 572 C C . LYS A 1 70 ? -7.855 -6.288 16.613 1.00 90.25 70 LYS A C 1
ATOM 574 O O . LYS A 1 70 ? -8.709 -6.099 17.474 1.00 90.25 70 LYS A O 1
ATOM 579 N N . TYR A 1 71 ? -8.100 -7.018 15.528 1.00 92.75 71 TYR A N 1
ATOM 580 C CA . TYR A 1 71 ? -9.377 -7.688 15.298 1.00 92.75 71 TYR A CA 1
ATOM 581 C C . TYR A 1 71 ? -9.696 -8.692 16.412 1.00 92.75 71 TYR A C 1
ATOM 583 O O . TYR A 1 71 ? -10.795 -8.659 16.960 1.00 92.75 71 TYR A O 1
ATOM 591 N N . ASN A 1 72 ? -8.730 -9.535 16.786 1.00 90.88 72 ASN A N 1
ATOM 592 C CA . ASN A 1 72 ? -8.893 -10.519 17.855 1.00 90.88 72 ASN A CA 1
ATOM 593 C C . ASN A 1 72 ? -9.104 -9.859 19.220 1.00 90.88 72 ASN A C 1
ATOM 595 O O . ASN A 1 72 ? -9.943 -10.331 19.983 1.00 90.88 72 ASN A O 1
ATOM 599 N N . HIS A 1 73 ? -8.426 -8.740 19.493 1.00 90.81 73 HIS A N 1
ATOM 600 C CA . HIS A 1 73 ? -8.683 -7.943 20.691 1.00 90.81 73 HIS A CA 1
ATOM 601 C C . HIS A 1 73 ? -10.166 -7.550 20.776 1.00 90.81 73 HIS A C 1
ATOM 603 O O . HIS A 1 73 ? -10.852 -7.980 21.696 1.00 90.81 73 HIS A O 1
ATOM 609 N N . TYR A 1 74 ? -10.710 -6.873 19.757 1.00 88.38 74 TYR A N 1
ATOM 610 C CA . TYR A 1 74 ? -12.127 -6.475 19.745 1.00 88.38 74 TYR A CA 1
ATOM 611 C C . TYR A 1 74 ? -13.110 -7.641 19.590 1.00 88.38 74 TYR A C 1
ATOM 613 O O . TYR A 1 74 ? -14.300 -7.489 19.873 1.00 88.38 74 TYR A O 1
ATOM 621 N N . LYS A 1 75 ? -12.666 -8.806 19.112 1.00 89.00 75 LYS A N 1
ATOM 622 C CA . LYS A 1 75 ? -13.485 -10.023 19.096 1.00 89.00 75 LYS A CA 1
ATOM 623 C C . LYS A 1 75 ? -13.732 -10.540 20.514 1.00 89.00 75 LYS A C 1
ATOM 625 O O . LYS A 1 75 ? -14.845 -10.967 20.789 1.00 89.00 75 LYS A O 1
ATOM 630 N N . ASN A 1 76 ? -12.733 -10.430 21.385 1.00 88.25 76 ASN A N 1
ATOM 631 C CA . ASN A 1 76 ? -12.763 -10.951 22.752 1.00 88.25 76 ASN A CA 1
ATOM 632 C C . ASN A 1 76 ? -13.152 -9.893 23.804 1.00 88.25 76 ASN A C 1
ATOM 634 O O . ASN A 1 76 ? -13.175 -10.196 24.990 1.00 88.25 76 ASN A O 1
ATOM 638 N N . THR A 1 77 ? -13.416 -8.649 23.397 1.00 88.00 77 THR A N 1
ATOM 639 C CA . THR A 1 77 ? -13.918 -7.589 24.282 1.00 88.00 77 THR A CA 1
ATOM 640 C C . THR A 1 77 ? -15.447 -7.551 24.273 1.00 88.00 77 THR A C 1
ATOM 642 O O . THR A 1 77 ? -16.040 -7.387 23.204 1.00 88.00 77 THR A O 1
ATOM 645 N N . ASP A 1 78 ? -16.070 -7.607 25.454 1.00 81.62 78 ASP A N 1
ATOM 646 C CA . ASP A 1 78 ? -17.535 -7.557 25.611 1.00 81.62 78 ASP A CA 1
ATOM 647 C C . ASP A 1 78 ? -18.095 -6.127 25.686 1.00 81.62 78 ASP A C 1
ATOM 649 O O . ASP A 1 78 ? -19.194 -5.852 25.206 1.00 81.62 78 ASP A O 1
ATOM 653 N N . SER A 1 79 ? -17.325 -5.180 26.235 1.00 82.81 79 SER A N 1
ATOM 654 C CA . SER A 1 79 ? -17.731 -3.774 26.367 1.00 82.81 79 SER A CA 1
ATOM 655 C C . SER A 1 79 ? -16.567 -2.813 26.125 1.00 82.81 79 SER A C 1
ATOM 657 O O . SER A 1 79 ? -15.440 -3.086 26.533 1.00 82.81 79 SER A O 1
ATOM 659 N N . LEU A 1 80 ? -16.835 -1.673 25.482 1.00 82.12 80 LEU A N 1
ATOM 660 C CA . LEU A 1 80 ? -15.840 -0.617 25.271 1.00 82.12 80 LEU A CA 1
ATOM 661 C C . LEU A 1 80 ? -15.929 0.414 26.389 1.00 82.12 80 LEU A C 1
ATOM 663 O O . LEU A 1 80 ? -16.984 1.016 26.585 1.00 82.12 80 LEU A O 1
ATOM 667 N N . SER A 1 81 ? -14.811 0.672 27.065 1.00 86.12 81 SER A N 1
ATOM 668 C CA . SER A 1 81 ? -14.728 1.799 27.990 1.00 86.12 81 SER A CA 1
ATOM 669 C C . SER A 1 81 ? -14.673 3.134 27.223 1.00 86.12 81 SER A C 1
ATOM 671 O O . SER A 1 81 ? -14.185 3.180 26.087 1.00 86.12 81 SER A O 1
ATOM 673 N N . PRO A 1 82 ? -15.110 4.254 27.829 1.00 84.62 82 PRO A N 1
ATOM 674 C CA . PRO A 1 82 ? -14.988 5.581 27.216 1.00 84.62 82 PRO A CA 1
ATOM 675 C C . PRO A 1 82 ? -13.541 5.943 26.845 1.00 84.62 82 PRO A C 1
ATOM 677 O O . PRO A 1 82 ? -13.293 6.588 25.825 1.00 84.62 82 PRO A O 1
ATOM 680 N N . LEU A 1 83 ? -12.571 5.474 27.639 1.00 88.12 83 LEU A N 1
ATOM 681 C CA . LEU A 1 83 ? -11.145 5.665 27.377 1.00 88.12 83 LEU A CA 1
ATOM 682 C C . LEU A 1 83 ? -10.712 4.965 26.077 1.00 88.12 83 LEU A C 1
ATOM 684 O O . LEU A 1 83 ? -10.096 5.602 25.225 1.00 88.12 83 LEU A O 1
ATOM 688 N N . MET A 1 84 ? -11.125 3.709 25.868 1.00 86.00 84 MET A N 1
ATOM 689 C CA . MET A 1 84 ? -10.839 2.959 24.635 1.00 86.00 84 MET A CA 1
ATOM 690 C C . MET A 1 84 ? -11.441 3.627 23.393 1.00 86.00 84 MET A C 1
ATOM 692 O O . MET A 1 84 ? -10.831 3.629 22.324 1.00 86.00 84 MET A O 1
ATOM 696 N N . ILE 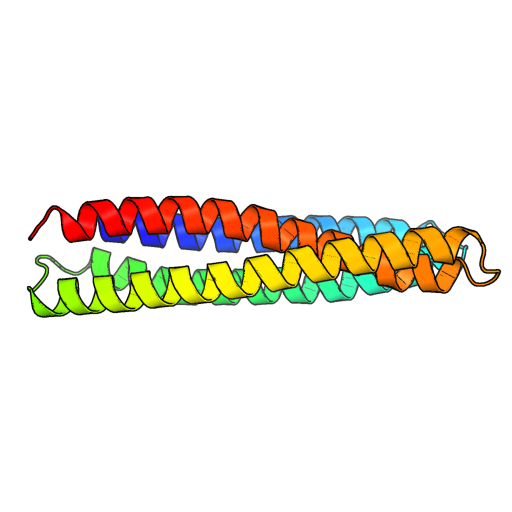A 1 85 ? -12.633 4.222 23.518 1.00 86.25 85 ILE A N 1
ATOM 697 C CA . ILE A 1 85 ? -13.268 4.956 22.413 1.00 86.25 85 ILE A CA 1
ATOM 698 C C . ILE A 1 85 ? -12.439 6.195 22.052 1.00 86.25 85 ILE A C 1
ATOM 700 O O . ILE A 1 85 ? -12.189 6.443 20.870 1.00 86.25 85 ILE A O 1
ATOM 704 N N . LYS A 1 86 ? -11.972 6.951 23.053 1.00 88.69 86 LYS A N 1
ATOM 705 C CA . LYS A 1 86 ? -11.123 8.134 22.846 1.00 88.69 86 LYS A CA 1
ATOM 706 C C . LYS A 1 86 ? -9.774 7.769 22.218 1.00 88.69 86 LYS A C 1
ATOM 708 O O . LYS A 1 86 ? -9.309 8.456 21.307 1.00 88.69 86 LYS A O 1
ATOM 713 N N . GLU A 1 87 ? -9.162 6.673 22.655 1.00 89.06 87 GLU A N 1
ATOM 714 C CA . GLU A 1 87 ? -7.926 6.151 22.064 1.00 89.06 87 GLU A CA 1
ATOM 715 C C . GLU A 1 87 ? -8.118 5.744 20.600 1.00 89.06 87 GLU A C 1
ATOM 717 O O . GLU A 1 87 ? -7.319 6.128 19.744 1.00 89.06 87 GLU A O 1
ATOM 722 N N . GLU A 1 88 ? -9.209 5.047 20.275 1.00 88.56 88 GLU A N 1
ATOM 723 C CA . GLU A 1 88 ? -9.517 4.673 18.892 1.00 88.56 88 GLU A CA 1
ATOM 724 C C . GLU A 1 88 ? -9.827 5.881 18.005 1.00 88.56 88 GLU A C 1
ATOM 726 O O . GLU A 1 88 ? -9.422 5.908 16.838 1.00 88.56 88 GLU A O 1
ATOM 731 N N . GLN A 1 89 ? -10.473 6.919 18.541 1.00 88.88 89 GLN A N 1
ATOM 732 C CA . GLN A 1 89 ? -10.641 8.191 17.836 1.00 88.88 89 GLN A CA 1
ATOM 733 C C . GLN A 1 89 ? -9.285 8.838 17.522 1.00 88.88 89 GLN A C 1
ATOM 735 O O . GLN A 1 89 ? -9.037 9.214 16.373 1.00 88.88 89 GLN A O 1
ATOM 740 N N . ASN A 1 90 ? -8.387 8.924 18.508 1.00 91.50 90 ASN A N 1
ATOM 741 C CA . ASN A 1 90 ? -7.047 9.490 18.331 1.00 91.50 90 ASN A CA 1
ATOM 742 C C . ASN A 1 90 ? -6.220 8.687 17.319 1.00 91.50 90 ASN A C 1
ATOM 744 O O . ASN A 1 90 ? -5.628 9.260 16.399 1.00 91.50 90 ASN A O 1
ATOM 748 N N . TYR A 1 91 ? -6.237 7.359 17.429 1.00 91.25 91 TYR A N 1
ATOM 749 C CA . TYR A 1 91 ? -5.543 6.468 16.505 1.00 91.25 91 TYR A CA 1
ATOM 750 C C . TYR A 1 91 ? -6.097 6.579 15.078 1.00 91.25 91 TYR A C 1
ATOM 752 O O . TYR A 1 91 ? -5.335 6.685 14.113 1.00 91.25 91 TYR A O 1
ATOM 760 N N . THR A 1 92 ? -7.422 6.631 14.923 1.00 90.38 92 THR A N 1
ATOM 761 C CA . THR A 1 92 ? -8.076 6.813 13.618 1.00 90.38 92 THR A CA 1
ATOM 762 C C . THR A 1 92 ? -7.711 8.164 12.997 1.00 90.38 92 THR A C 1
ATOM 764 O O . THR A 1 92 ? -7.359 8.217 11.815 1.00 90.38 92 THR A O 1
ATOM 767 N N . ASN A 1 93 ? -7.705 9.245 13.785 1.00 91.94 93 ASN A N 1
ATOM 768 C CA . ASN A 1 93 ? -7.296 10.580 13.331 1.00 91.94 93 ASN A CA 1
ATOM 769 C C . ASN A 1 93 ? -5.852 10.585 12.821 1.00 91.94 93 ASN A C 1
ATOM 771 O O . ASN A 1 93 ? -5.588 11.063 11.714 1.00 91.94 93 ASN A O 1
ATOM 775 N N . TYR A 1 94 ? -4.934 9.999 13.593 1.00 94.06 94 TYR A N 1
ATOM 776 C CA . TYR A 1 94 ? -3.536 9.849 13.199 1.00 94.06 94 TYR A CA 1
ATOM 777 C C . TYR A 1 94 ? -3.402 9.101 11.862 1.00 94.06 94 TYR A C 1
ATOM 779 O O . TYR A 1 94 ? -2.699 9.554 10.954 1.00 94.06 94 TYR A O 1
ATOM 787 N N . ARG A 1 95 ? -4.124 7.983 11.689 1.00 91.75 95 ARG A N 1
ATOM 788 C CA . ARG A 1 95 ? -4.099 7.200 10.440 1.00 91.75 95 ARG A CA 1
ATOM 789 C C . ARG A 1 95 ? -4.582 8.010 9.238 1.00 91.75 95 ARG A C 1
ATOM 791 O O . ARG A 1 95 ? -3.978 7.913 8.169 1.00 91.75 95 ARG A O 1
ATOM 798 N N . ILE A 1 96 ? -5.635 8.810 9.401 1.00 92.06 96 ILE A N 1
ATOM 799 C CA . ILE A 1 96 ? -6.170 9.672 8.338 1.00 92.06 96 ILE A CA 1
ATOM 800 C C . ILE A 1 96 ? -5.160 10.761 7.963 1.00 92.06 96 ILE A C 1
ATOM 802 O O . ILE A 1 96 ? -4.901 10.974 6.778 1.00 92.06 96 ILE A O 1
ATOM 806 N N . GLN A 1 97 ? -4.539 11.420 8.945 1.00 92.31 97 GLN A N 1
ATOM 807 C CA . GLN A 1 97 ? -3.509 12.431 8.686 1.00 92.31 97 GLN A CA 1
ATOM 808 C C . GLN A 1 97 ? -2.300 11.836 7.957 1.00 92.31 97 GLN A C 1
ATOM 810 O O . GLN A 1 97 ? -1.894 12.357 6.918 1.00 92.31 97 GLN A O 1
ATOM 815 N N . LYS A 1 98 ? -1.785 10.691 8.426 1.00 90.56 98 LYS A N 1
ATOM 816 C CA . LYS A 1 98 ? -0.684 9.970 7.767 1.00 90.56 98 LYS A CA 1
ATOM 817 C C . LYS A 1 98 ? -1.020 9.622 6.313 1.00 90.56 98 LYS A C 1
ATOM 819 O O . LYS A 1 98 ? -0.186 9.809 5.429 1.00 90.56 98 LYS A O 1
ATOM 824 N N . LYS A 1 99 ? -2.247 9.160 6.044 1.00 90.06 99 LYS A N 1
ATOM 825 C CA . LYS A 1 99 ? -2.716 8.855 4.682 1.00 90.06 99 LYS A CA 1
ATOM 826 C C . LYS A 1 99 ? -2.818 10.094 3.800 1.00 90.06 99 LYS A C 1
ATOM 828 O O . LYS A 1 99 ? -2.363 10.038 2.664 1.00 90.06 99 LYS A O 1
ATOM 833 N N . ASN A 1 100 ? -3.330 11.211 4.312 1.00 88.75 100 ASN A N 1
ATOM 834 C CA . ASN A 1 100 ? -3.383 12.470 3.563 1.00 88.75 100 ASN A CA 1
ATOM 835 C C . ASN A 1 100 ? -1.982 12.952 3.151 1.00 88.75 100 ASN A C 1
ATOM 837 O O . ASN A 1 100 ? -1.784 13.352 2.002 1.00 88.75 100 ASN A O 1
ATOM 841 N N . THR A 1 101 ? -1.004 12.878 4.059 1.00 90.69 101 THR A N 1
ATOM 842 C CA . THR A 1 101 ? 0.392 13.233 3.762 1.00 90.69 101 THR A CA 1
ATOM 843 C C . THR A 1 101 ? 0.988 12.308 2.705 1.00 90.69 101 THR A C 1
ATOM 845 O O . THR A 1 101 ? 1.564 12.780 1.725 1.00 90.69 101 THR A O 1
ATOM 848 N N . ASN A 1 102 ? 0.800 10.995 2.855 1.00 88.56 102 ASN A N 1
ATOM 849 C CA . ASN A 1 102 ? 1.293 10.018 1.887 1.00 88.56 102 ASN A CA 1
ATOM 850 C C . ASN A 1 102 ? 0.627 10.178 0.515 1.00 88.56 102 ASN A C 1
ATOM 852 O O . ASN A 1 102 ? 1.323 10.142 -0.492 1.00 88.56 102 ASN A O 1
ATOM 856 N N . ARG A 1 103 ? -0.684 10.445 0.458 1.00 89.00 103 ARG A N 1
ATOM 857 C CA . ARG A 1 103 ? -1.409 10.699 -0.795 1.00 89.00 103 ARG A CA 1
ATOM 858 C C . ARG A 1 103 ? -0.772 11.837 -1.583 1.00 89.00 103 ARG A C 1
ATOM 860 O O . ARG A 1 103 ? -0.527 11.680 -2.771 1.00 89.00 103 ARG A O 1
ATOM 867 N N . ARG A 1 104 ? -0.459 12.960 -0.927 1.00 89.88 104 ARG A N 1
ATOM 868 C CA . ARG A 1 104 ? 0.221 14.090 -1.585 1.00 89.88 104 ARG A CA 1
ATOM 869 C C . ARG A 1 104 ? 1.570 13.668 -2.162 1.00 89.88 104 ARG A C 1
ATOM 871 O O . ARG A 1 104 ? 1.868 14.015 -3.296 1.00 89.88 104 ARG A O 1
ATOM 878 N N . ARG A 1 105 ? 2.358 12.895 -1.409 1.00 89.12 105 ARG A N 1
ATOM 879 C CA . ARG A 1 105 ? 3.651 12.376 -1.880 1.00 89.12 105 ARG A CA 1
ATOM 880 C C . ARG A 1 105 ? 3.485 11.468 -3.097 1.00 89.12 105 ARG A C 1
ATOM 882 O O . ARG A 1 105 ? 4.170 11.688 -4.083 1.00 89.12 105 ARG A O 1
ATOM 889 N N . TYR A 1 106 ? 2.555 10.513 -3.060 1.00 90.25 106 TYR A N 1
ATOM 890 C CA . TYR A 1 106 ? 2.311 9.611 -4.189 1.00 90.25 106 TYR A CA 1
ATOM 891 C C . TYR A 1 106 ? 1.817 10.350 -5.435 1.00 90.25 106 TYR A C 1
ATOM 893 O O . TYR A 1 106 ? 2.272 10.033 -6.527 1.00 90.25 106 TYR A O 1
ATOM 901 N N . ILE A 1 107 ? 0.962 11.369 -5.284 1.00 90.12 107 ILE A N 1
ATOM 902 C CA . ILE A 1 107 ? 0.542 12.229 -6.404 1.00 90.12 107 ILE A CA 1
ATOM 903 C C . ILE A 1 107 ? 1.754 12.927 -7.026 1.00 90.12 107 ILE A C 1
ATOM 905 O O . ILE A 1 107 ? 1.940 12.857 -8.236 1.00 90.12 107 ILE A O 1
ATOM 909 N N . TRP A 1 108 ? 2.597 13.567 -6.211 1.00 90.88 108 TRP A N 1
ATOM 910 C CA . TRP A 1 108 ? 3.786 14.255 -6.716 1.00 90.88 108 TRP A CA 1
ATOM 911 C C . TRP A 1 108 ? 4.779 13.301 -7.375 1.00 90.88 108 TRP A C 1
ATOM 913 O O . TRP A 1 108 ? 5.292 13.622 -8.441 1.00 90.88 108 TRP A O 1
ATOM 923 N N . ILE A 1 109 ? 5.009 12.123 -6.790 1.00 91.50 109 ILE A N 1
ATOM 924 C CA . ILE A 1 109 ? 5.864 11.093 -7.390 1.00 91.50 109 ILE A CA 1
ATOM 925 C C . ILE A 1 109 ? 5.299 10.668 -8.746 1.00 91.50 109 ILE A C 1
ATOM 927 O O . ILE A 1 109 ? 6.050 10.622 -9.709 1.00 91.50 109 ILE A O 1
ATOM 931 N N . LEU A 1 110 ? 3.989 10.434 -8.852 1.00 88.94 110 LEU A N 1
ATOM 932 C CA . LEU A 1 110 ? 3.349 10.041 -10.107 1.00 88.94 110 LEU A CA 1
ATOM 933 C C . LEU A 1 110 ? 3.500 11.135 -11.177 1.00 88.94 110 LEU A C 1
ATOM 935 O O . LEU A 1 110 ? 3.924 10.834 -12.290 1.00 88.94 110 LEU A O 1
ATOM 939 N N . ILE A 1 111 ? 3.256 12.403 -10.827 1.00 88.81 111 ILE A N 1
ATOM 940 C CA . ILE A 1 111 ? 3.464 13.550 -11.729 1.00 88.81 111 ILE A CA 1
ATOM 941 C C . ILE A 1 111 ? 4.923 13.615 -12.197 1.00 88.81 111 ILE A C 1
ATOM 943 O O . ILE A 1 111 ? 5.182 13.693 -13.397 1.00 88.81 111 ILE A O 1
ATOM 947 N N . ILE A 1 112 ? 5.881 13.542 -11.269 1.00 88.81 112 ILE A N 1
ATOM 948 C CA . ILE A 1 112 ? 7.315 13.591 -11.580 1.00 88.81 112 ILE A CA 1
ATOM 949 C C . ILE A 1 112 ? 7.712 12.409 -12.472 1.00 88.81 112 ILE A C 1
ATOM 951 O O . ILE A 1 112 ? 8.396 12.607 -13.473 1.00 88.81 112 ILE A O 1
ATOM 955 N N . SER A 1 113 ? 7.253 11.193 -12.169 1.00 86.69 113 SER A N 1
ATOM 956 C CA . SER A 1 113 ? 7.517 10.005 -12.984 1.00 86.69 113 SER A CA 1
ATOM 957 C C . SER A 1 113 ? 6.935 10.127 -14.390 1.00 86.69 113 SER A C 1
ATOM 959 O O . SER A 1 113 ? 7.593 9.715 -15.344 1.00 86.69 113 SER A O 1
ATOM 961 N N . CYS A 1 114 ? 5.754 10.729 -14.555 1.00 86.00 114 CYS A N 1
ATOM 962 C CA . CYS A 1 114 ? 5.183 11.010 -15.872 1.00 86.00 114 CYS A CA 1
ATOM 963 C C . CYS A 1 114 ? 6.018 12.034 -16.652 1.00 86.00 114 CYS A C 1
ATOM 965 O O . CYS A 1 114 ? 6.298 11.804 -17.827 1.00 86.00 114 CYS A O 1
ATOM 967 N N . ILE A 1 115 ? 6.467 13.118 -16.008 1.00 86.88 115 ILE A N 1
ATOM 968 C CA . ILE A 1 115 ? 7.333 14.124 -16.643 1.00 86.88 115 ILE A CA 1
ATOM 969 C C . ILE A 1 115 ? 8.664 13.492 -17.069 1.00 86.88 115 ILE A C 1
ATOM 971 O O . ILE A 1 115 ? 9.067 13.661 -18.216 1.00 86.88 115 ILE A O 1
ATOM 975 N N . ILE A 1 116 ? 9.307 12.719 -16.186 1.00 86.38 116 ILE A N 1
ATOM 976 C CA . ILE A 1 116 ? 10.555 11.995 -16.483 1.00 86.38 116 ILE A CA 1
ATOM 977 C C . ILE A 1 116 ? 10.349 10.993 -17.622 1.00 86.38 116 ILE A C 1
ATOM 979 O O . ILE A 1 116 ? 11.200 10.867 -18.496 1.00 86.38 116 ILE A O 1
ATOM 983 N N . SER A 1 117 ? 9.216 10.288 -17.640 1.00 82.25 117 SER A N 1
ATOM 984 C CA . SER A 1 117 ? 8.897 9.360 -18.729 1.00 82.25 117 SER A CA 1
ATOM 985 C C . SER A 1 117 ? 8.738 10.101 -20.056 1.00 82.25 117 SER A C 1
ATOM 987 O O . SER A 1 117 ? 9.262 9.642 -21.065 1.00 82.25 117 SER A O 1
ATOM 989 N N . PHE A 1 118 ? 8.069 11.259 -20.059 1.00 83.19 118 PHE A N 1
ATOM 990 C CA . PHE A 1 118 ? 7.862 12.072 -21.258 1.00 83.19 118 PHE A CA 1
ATOM 991 C C . PHE A 1 118 ? 9.171 12.654 -21.803 1.00 83.19 118 PHE A C 1
ATOM 993 O O . PHE A 1 118 ? 9.467 12.487 -22.983 1.00 83.19 118 PHE A O 1
ATOM 1000 N N . THR A 1 119 ? 9.993 13.281 -20.955 1.00 81.19 119 THR A N 1
ATOM 1001 C CA . THR A 1 119 ? 11.320 13.779 -21.364 1.00 81.19 119 THR A CA 1
ATOM 1002 C C . THR A 1 119 ? 12.228 12.634 -21.801 1.00 81.19 119 THR A C 1
ATOM 1004 O O . THR A 1 119 ? 12.993 12.755 -22.757 1.00 81.19 119 THR A O 1
ATOM 1007 N N . GLY A 1 120 ? 12.080 11.486 -21.149 1.00 75.88 120 GLY A N 1
ATOM 1008 C CA . GLY A 1 120 ? 12.807 10.270 -21.434 1.00 75.88 120 GLY A CA 1
ATOM 1009 C C . GLY A 1 120 ? 12.573 9.661 -22.817 1.00 75.88 120 GLY A C 1
ATOM 1010 O O . GLY A 1 120 ? 13.477 9.021 -23.353 1.00 75.88 120 GLY A O 1
ATOM 1011 N N . ILE A 1 121 ? 11.414 9.896 -23.441 1.00 78.31 121 ILE A N 1
ATOM 1012 C CA . ILE A 1 121 ? 11.129 9.430 -24.812 1.00 78.31 121 ILE A CA 1
ATOM 1013 C C . ILE A 1 121 ? 12.143 9.999 -25.821 1.00 78.31 121 ILE A C 1
ATOM 1015 O O . ILE A 1 121 ? 12.476 9.323 -26.800 1.00 78.31 121 ILE A O 1
ATOM 1019 N N . PHE A 1 122 ? 12.661 11.202 -25.559 1.00 80.50 122 PHE A N 1
ATOM 1020 C CA . PHE A 1 122 ? 13.611 11.913 -26.419 1.00 80.50 122 PHE A CA 1
ATOM 1021 C C . PHE A 1 122 ? 15.083 11.579 -26.125 1.00 80.50 122 PHE A C 1
ATOM 1023 O O . PHE A 1 122 ? 15.964 11.994 -26.875 1.00 80.50 122 PHE A O 1
ATOM 1030 N N . LEU A 1 123 ? 15.368 10.820 -25.061 1.00 80.19 123 LEU A N 1
ATOM 1031 C CA . LEU A 1 123 ? 16.720 10.391 -24.702 1.00 80.19 123 LEU A CA 1
ATOM 1032 C C . LEU A 1 123 ? 17.074 9.048 -25.362 1.00 80.19 123 LEU A C 1
ATOM 1034 O O . LEU A 1 123 ? 16.223 8.190 -25.601 1.00 80.19 123 LEU A O 1
ATOM 1038 N N . SER A 1 124 ? 18.366 8.835 -25.621 1.00 74.88 124 SER A N 1
ATOM 1039 C CA . SER A 1 124 ? 18.884 7.580 -26.188 1.00 74.88 124 SER A CA 1
ATOM 1040 C C . SER A 1 124 ? 18.786 6.398 -25.210 1.00 74.88 124 SER A C 1
ATOM 1042 O O . SER A 1 124 ? 18.619 5.254 -25.629 1.00 74.88 124 SER A O 1
ATOM 1044 N N . GLN A 1 125 ? 18.816 6.659 -23.899 1.00 76.00 125 GLN A N 1
ATOM 1045 C CA . GLN A 1 125 ? 18.797 5.645 -22.836 1.00 76.00 125 GLN A CA 1
ATOM 1046 C C . GLN A 1 125 ? 17.374 5.236 -22.404 1.00 76.00 125 GLN A C 1
ATOM 1048 O O . GLN A 1 125 ? 17.011 5.293 -21.228 1.00 76.00 125 GLN A O 1
ATOM 1053 N N . LYS A 1 126 ? 16.555 4.773 -23.355 1.00 76.56 126 LYS A N 1
ATOM 1054 C CA . LYS A 1 126 ? 15.151 4.366 -23.115 1.00 76.56 126 LYS A CA 1
ATOM 1055 C C . LYS A 1 126 ? 15.001 3.210 -22.111 1.00 76.56 126 LYS A C 1
ATOM 1057 O O . LYS A 1 126 ? 13.993 3.118 -21.415 1.00 76.56 126 LYS A O 1
ATOM 1062 N N . SER A 1 127 ? 16.014 2.351 -22.001 1.00 73.00 127 SER A N 1
ATOM 1063 C CA . SER A 1 127 ? 16.036 1.188 -21.103 1.00 73.00 127 SER A CA 1
ATOM 1064 C C . SER A 1 127 ? 16.058 1.560 -19.616 1.00 73.00 127 SER A C 1
ATOM 1066 O O . SER A 1 127 ? 15.377 0.920 -18.817 1.00 73.00 127 SER A O 1
ATOM 1068 N N . LEU A 1 128 ? 16.782 2.619 -19.244 1.00 72.88 128 LEU A N 1
ATOM 1069 C CA . LEU A 1 128 ? 16.859 3.115 -17.864 1.00 72.88 128 LEU A CA 1
ATOM 1070 C C . LEU A 1 128 ? 15.522 3.696 -17.393 1.00 72.88 128 LEU A C 1
ATOM 1072 O O . LEU A 1 128 ? 15.114 3.487 -16.252 1.00 72.88 128 LEU A O 1
ATOM 1076 N N . LEU A 1 129 ? 14.805 4.375 -18.286 1.00 77.00 129 LEU A N 1
ATOM 1077 C CA . LEU A 1 129 ? 13.485 4.946 -18.007 1.00 77.00 129 LEU A CA 1
ATOM 1078 C C . LEU A 1 129 ? 12.427 3.858 -17.820 1.00 77.00 129 LEU A C 1
ATOM 1080 O O . LEU A 1 129 ? 11.630 3.930 -16.884 1.00 77.00 129 LEU A O 1
ATOM 1084 N N . MET A 1 130 ? 12.470 2.819 -18.662 1.00 74.06 130 MET A N 1
ATOM 1085 C CA . MET A 1 130 ? 11.621 1.636 -18.509 1.00 74.06 130 MET A CA 1
ATOM 1086 C C . MET A 1 130 ? 11.852 0.931 -17.169 1.00 74.06 130 MET A C 1
ATOM 1088 O O . MET A 1 130 ? 10.890 0.507 -16.540 1.00 74.06 130 MET A O 1
ATOM 1092 N N . GLY A 1 131 ? 13.098 0.857 -16.696 1.00 72.12 131 GLY A N 1
ATOM 1093 C CA . GLY A 1 131 ? 13.435 0.239 -15.411 1.00 72.12 131 GLY A CA 1
ATOM 1094 C C . GLY A 1 131 ? 13.112 1.069 -14.165 1.00 72.12 131 GLY A C 1
ATOM 1095 O O . GLY A 1 131 ? 13.111 0.526 -13.064 1.00 72.12 131 GLY A O 1
ATOM 1096 N N . THR A 1 132 ? 12.852 2.372 -14.306 1.00 80.00 132 THR A N 1
ATOM 1097 C CA . THR A 1 132 ? 12.730 3.295 -13.163 1.00 80.00 132 THR A CA 1
ATOM 1098 C C . THR A 1 132 ? 11.367 3.977 -13.116 1.00 80.00 132 THR A C 1
ATOM 1100 O O . THR A 1 132 ? 10.556 3.682 -12.240 1.00 80.00 132 THR A O 1
ATOM 1103 N N . ALA A 1 133 ? 11.075 4.865 -14.065 1.00 83.31 133 ALA A N 1
ATOM 1104 C CA . ALA A 1 133 ? 9.894 5.719 -14.022 1.00 83.31 133 ALA A CA 1
ATOM 1105 C C . ALA A 1 133 ? 8.581 4.927 -14.140 1.00 83.31 133 ALA A C 1
ATOM 1107 O O . ALA A 1 133 ? 7.633 5.223 -13.413 1.00 83.31 133 ALA A O 1
ATOM 1108 N N . ILE A 1 134 ? 8.538 3.892 -14.990 1.00 82.00 134 ILE A N 1
ATOM 1109 C CA . ILE A 1 134 ? 7.340 3.056 -15.178 1.00 82.00 134 ILE A CA 1
ATOM 1110 C C . ILE A 1 134 ? 7.011 2.265 -13.894 1.00 82.00 134 ILE A C 1
ATOM 1112 O O . ILE A 1 134 ? 5.900 2.417 -13.379 1.00 82.00 134 ILE A O 1
ATOM 1116 N N . PRO A 1 135 ? 7.945 1.488 -13.308 1.00 84.81 135 PRO A N 1
ATOM 1117 C CA . PRO A 1 135 ? 7.716 0.822 -12.030 1.00 84.81 135 PRO A CA 1
ATOM 1118 C C . PRO A 1 135 ? 7.338 1.783 -10.889 1.00 84.81 135 PRO A C 1
ATOM 1120 O O . PRO A 1 135 ? 6.433 1.482 -10.110 1.00 84.81 135 PRO A O 1
ATOM 1123 N N . ILE A 1 136 ? 7.983 2.955 -10.799 1.00 87.19 136 ILE A N 1
ATOM 1124 C CA . ILE A 1 136 ? 7.704 3.955 -9.751 1.00 87.19 136 ILE A CA 1
ATOM 1125 C C . ILE A 1 136 ? 6.299 4.560 -9.903 1.00 87.19 136 ILE A C 1
ATOM 1127 O O . ILE A 1 136 ? 5.585 4.736 -8.908 1.00 87.19 136 ILE A O 1
ATOM 1131 N N . ALA A 1 137 ? 5.870 4.855 -11.131 1.00 88.00 137 ALA A N 1
ATOM 1132 C CA . ALA A 1 137 ? 4.516 5.330 -11.396 1.00 88.00 137 ALA A CA 1
ATOM 1133 C C . ALA A 1 137 ? 3.476 4.258 -11.034 1.00 88.00 137 ALA A C 1
ATOM 1135 O O . ALA A 1 137 ? 2.479 4.562 -10.376 1.00 88.00 137 ALA A O 1
ATOM 1136 N N . LEU A 1 138 ? 3.747 2.997 -11.390 1.00 89.19 138 LEU A N 1
ATOM 1137 C CA . LEU A 1 138 ? 2.871 1.864 -11.100 1.00 89.19 138 LEU A CA 1
ATOM 1138 C C . LEU A 1 138 ? 2.671 1.667 -9.591 1.00 89.19 138 LEU A C 1
ATOM 1140 O O . LEU A 1 138 ? 1.528 1.628 -9.128 1.00 89.19 138 LEU A O 1
ATOM 1144 N N . ILE A 1 139 ? 3.755 1.596 -8.807 1.00 90.19 139 ILE A N 1
ATOM 1145 C CA . ILE A 1 139 ? 3.641 1.412 -7.353 1.00 90.19 139 ILE A CA 1
ATOM 1146 C C . ILE A 1 139 ? 2.946 2.604 -6.689 1.00 90.19 139 ILE A C 1
ATOM 1148 O O . ILE A 1 139 ? 2.121 2.418 -5.795 1.00 90.19 139 ILE A O 1
ATOM 1152 N N . SER A 1 140 ? 3.215 3.825 -7.160 1.00 89.50 140 SER A N 1
ATOM 1153 C CA . SER A 1 140 ? 2.569 5.034 -6.641 1.00 89.50 140 SER A CA 1
ATOM 1154 C C . SER A 1 140 ? 1.067 5.031 -6.926 1.00 89.50 140 SER A C 1
ATOM 1156 O O . SER A 1 140 ? 0.282 5.422 -6.063 1.00 89.50 140 SER A O 1
ATOM 1158 N N . GLY A 1 141 ? 0.657 4.533 -8.097 1.00 90.19 141 GLY A N 1
ATOM 1159 C CA . GLY A 1 141 ? -0.746 4.314 -8.444 1.00 90.19 141 GLY A CA 1
ATOM 1160 C C . GLY A 1 141 ? -1.424 3.286 -7.533 1.00 90.19 141 GLY A C 1
ATOM 1161 O O . GLY A 1 141 ? -2.476 3.574 -6.964 1.00 90.19 141 GLY A O 1
ATOM 1162 N N . ILE A 1 142 ? -0.792 2.126 -7.319 1.00 91.06 142 ILE A N 1
ATOM 1163 C CA . ILE A 1 142 ? -1.291 1.074 -6.413 1.00 91.06 142 ILE A CA 1
ATOM 1164 C C . ILE A 1 142 ? -1.481 1.623 -4.990 1.00 91.06 142 ILE A C 1
ATOM 1166 O O . ILE A 1 142 ? -2.546 1.461 -4.386 1.00 91.06 142 ILE A O 1
ATOM 1170 N N . GLU A 1 143 ? -0.467 2.313 -4.463 1.00 91.00 143 GLU A N 1
ATOM 1171 C CA . GLU A 1 143 ? -0.497 2.943 -3.140 1.00 91.00 143 GLU A CA 1
ATOM 1172 C C . GLU A 1 143 ? -1.609 3.983 -3.011 1.00 91.00 143 GLU A C 1
ATOM 1174 O O . GLU A 1 143 ? -2.287 4.056 -1.981 1.00 91.00 143 GLU A O 1
ATOM 1179 N N . LEU A 1 144 ? -1.827 4.774 -4.061 1.00 91.38 144 LEU A N 1
ATOM 1180 C CA . LEU A 1 144 ? -2.877 5.778 -4.095 1.00 91.38 144 LEU A CA 1
ATOM 1181 C C . LEU A 1 144 ? -4.268 5.131 -4.099 1.00 91.38 144 LEU A C 1
ATOM 1183 O O . LEU A 1 144 ? -5.104 5.506 -3.277 1.00 91.38 144 LEU A O 1
ATOM 1187 N N . CYS A 1 145 ? -4.507 4.126 -4.945 1.00 91.31 145 CYS A N 1
ATOM 1188 C CA . CYS A 1 145 ? -5.788 3.417 -5.016 1.00 91.31 145 CYS A CA 1
ATOM 1189 C C . CYS A 1 145 ? -6.140 2.732 -3.687 1.00 91.31 145 CYS A C 1
ATOM 1191 O O . CYS A 1 145 ? -7.218 2.961 -3.129 1.00 91.31 145 CYS A O 1
ATOM 1193 N N . ILE A 1 146 ? -5.217 1.942 -3.126 1.00 90.81 146 ILE A N 1
ATOM 1194 C CA . ILE A 1 146 ? -5.442 1.269 -1.836 1.00 90.81 146 ILE A CA 1
ATOM 1195 C C . ILE A 1 146 ? -5.538 2.305 -0.705 1.00 90.81 146 ILE A C 1
ATOM 1197 O O . ILE A 1 146 ? -6.352 2.171 0.218 1.00 90.81 146 ILE A O 1
ATOM 1201 N N . GLY A 1 147 ? -4.732 3.366 -0.773 1.00 89.25 147 GLY A N 1
ATOM 1202 C CA . GLY A 1 147 ? -4.746 4.492 0.154 1.00 89.25 147 GLY A CA 1
ATOM 1203 C C . GLY A 1 147 ? -6.107 5.178 0.232 1.00 89.25 147 GLY A C 1
ATOM 1204 O O . GLY A 1 147 ? -6.605 5.377 1.340 1.00 89.25 147 GLY A O 1
ATOM 1205 N N . LEU A 1 148 ? -6.729 5.463 -0.914 1.00 89.31 148 LEU A N 1
ATOM 1206 C CA . LEU A 1 148 ? -8.050 6.089 -1.013 1.00 89.31 148 LEU A CA 1
ATOM 1207 C C . LEU A 1 148 ? -9.164 5.181 -0.479 1.00 89.31 148 LEU A C 1
ATOM 1209 O O . LEU A 1 148 ? -9.976 5.630 0.329 1.00 89.31 148 LEU A O 1
ATOM 1213 N N . LEU A 1 149 ? -9.169 3.896 -0.853 1.00 89.19 149 LEU A N 1
ATOM 1214 C CA . LEU A 1 149 ? -10.160 2.921 -0.369 1.00 89.19 149 LEU A CA 1
ATOM 1215 C C . LEU A 1 149 ? -10.139 2.791 1.159 1.00 89.19 149 LEU A C 1
ATOM 1217 O O . LEU A 1 149 ? -11.172 2.782 1.832 1.00 89.19 149 LEU A O 1
ATOM 1221 N N . THR A 1 150 ? -8.938 2.706 1.726 1.00 88.81 150 THR A N 1
ATOM 1222 C CA . THR A 1 150 ? -8.760 2.604 3.179 1.00 88.81 150 THR A CA 1
ATOM 1223 C C . THR A 1 150 ? -9.040 3.928 3.892 1.00 88.81 150 THR A C 1
ATOM 1225 O O . THR A 1 150 ? -9.561 3.919 5.004 1.00 88.81 150 THR A O 1
ATOM 1228 N N . GLU A 1 151 ? -8.737 5.072 3.276 1.00 89.81 151 GLU A N 1
ATOM 1229 C CA . GLU A 1 151 ? -9.084 6.391 3.813 1.00 89.81 151 GLU A CA 1
ATOM 1230 C C . GLU A 1 151 ? -10.600 6.604 3.877 1.00 89.81 151 GLU A C 1
ATOM 1232 O O . GLU A 1 151 ? -11.094 7.077 4.901 1.00 89.81 151 GLU A O 1
ATOM 1237 N N . PHE A 1 152 ? -11.333 6.227 2.826 1.00 89.19 152 PHE A N 1
ATOM 1238 C CA . PHE A 1 152 ? -12.793 6.308 2.786 1.00 89.19 152 PHE A CA 1
ATOM 1239 C C . PHE A 1 152 ? -13.416 5.585 3.988 1.00 89.19 152 PHE A C 1
ATOM 1241 O O . PHE A 1 152 ? -14.122 6.200 4.789 1.00 89.19 152 PHE A O 1
ATOM 1248 N N . ARG A 1 153 ? -13.032 4.320 4.198 1.00 90.50 153 ARG A N 1
ATOM 1249 C CA . ARG A 1 153 ? -13.488 3.512 5.338 1.00 90.50 153 ARG A CA 1
ATOM 1250 C C . ARG A 1 153 ? -13.130 4.122 6.694 1.00 90.50 153 ARG A C 1
ATOM 1252 O O . ARG A 1 153 ? -13.953 4.114 7.607 1.00 90.50 153 ARG A O 1
ATOM 1259 N N . LEU A 1 154 ? -11.920 4.666 6.840 1.00 91.62 154 LEU A N 1
ATOM 1260 C CA . LEU A 1 154 ? -11.493 5.310 8.087 1.00 91.62 154 LEU A CA 1
ATOM 1261 C C . LEU A 1 154 ? -12.295 6.577 8.387 1.00 91.62 154 LEU A C 1
ATOM 1263 O O . LEU A 1 154 ? -12.659 6.803 9.538 1.00 91.62 154 LEU A O 1
ATOM 1267 N N . ARG A 1 155 ? -12.594 7.396 7.372 1.00 90.19 155 ARG A N 1
ATOM 1268 C CA . ARG A 1 155 ? -13.406 8.611 7.535 1.00 90.19 155 ARG A CA 1
ATOM 1269 C C . ARG A 1 155 ? -14.845 8.279 7.916 1.00 90.19 155 ARG A C 1
ATOM 1271 O O . ARG A 1 155 ? -15.409 8.947 8.782 1.00 90.19 155 ARG A O 1
ATOM 1278 N N . GLU A 1 156 ? -15.435 7.252 7.310 1.00 87.62 156 GLU A N 1
ATOM 1279 C CA . GLU A 1 156 ? -16.763 6.772 7.705 1.00 87.62 156 GLU A CA 1
ATOM 1280 C C . GLU A 1 156 ? -16.772 6.264 9.146 1.00 87.62 156 GLU A C 1
ATOM 1282 O O . GLU A 1 156 ? -17.626 6.660 9.940 1.00 87.62 156 GLU A O 1
ATOM 1287 N N . TYR A 1 157 ? -15.774 5.464 9.519 1.00 88.88 157 TYR A N 1
ATOM 1288 C CA . TYR A 1 157 ? -15.636 4.979 10.885 1.00 88.88 157 TYR A CA 1
ATOM 1289 C C . TYR A 1 157 ? -15.452 6.121 11.892 1.00 88.88 157 TYR A C 1
ATOM 1291 O O . TYR A 1 157 ? -16.132 6.156 12.914 1.00 88.88 157 TYR A O 1
ATOM 1299 N N . GLN A 1 158 ? -14.625 7.118 11.574 1.00 89.44 158 GLN A N 1
ATOM 1300 C CA . GLN A 1 158 ? -14.446 8.310 12.403 1.00 89.44 158 GLN A CA 1
ATOM 1301 C C . GLN A 1 158 ? -15.760 9.089 12.587 1.00 89.44 158 GLN A C 1
ATOM 1303 O O . GLN A 1 158 ? -16.032 9.586 13.680 1.00 89.44 158 GLN A O 1
ATOM 1308 N N . ARG A 1 159 ? -16.597 9.196 11.544 1.00 86.88 159 ARG A N 1
ATOM 1309 C CA . ARG A 1 159 ? -17.928 9.821 11.652 1.00 86.88 159 ARG A CA 1
ATOM 1310 C C . ARG A 1 159 ? -18.828 9.054 12.619 1.00 86.88 159 ARG A C 1
ATOM 1312 O O . ARG A 1 159 ? -19.511 9.686 13.418 1.00 86.88 159 ARG A O 1
ATOM 1319 N N . ILE A 1 160 ? -18.812 7.722 12.572 1.00 86.06 160 ILE A N 1
ATOM 1320 C CA . ILE A 1 160 ? -19.568 6.874 13.508 1.00 86.06 160 ILE A CA 1
ATOM 1321 C C . ILE A 1 160 ? -19.045 7.072 14.936 1.00 86.06 160 ILE A C 1
ATOM 1323 O O . ILE A 1 160 ? -19.833 7.325 15.844 1.00 86.06 160 ILE A O 1
ATOM 1327 N N . LEU A 1 161 ? -17.721 7.053 15.123 1.00 83.06 161 LEU A N 1
ATOM 1328 C CA . LEU A 1 161 ? -17.096 7.260 16.429 1.00 83.06 161 LEU A CA 1
ATOM 1329 C C . LEU A 1 161 ? -17.477 8.602 17.069 1.00 83.06 161 LEU A C 1
ATOM 1331 O O . LEU A 1 161 ? -17.643 8.657 18.281 1.00 83.06 161 LEU A O 1
ATOM 1335 N N . LYS A 1 162 ? -17.615 9.671 16.274 1.00 82.31 162 LYS A N 1
ATOM 1336 C CA . LYS A 1 162 ? -18.000 11.006 16.765 1.00 82.31 162 LYS A CA 1
ATOM 1337 C C . LYS A 1 162 ? -19.488 11.145 17.092 1.00 82.31 162 LYS A C 1
ATOM 1339 O O . LYS A 1 162 ? -19.826 11.969 17.923 1.00 82.31 162 LYS A O 1
ATOM 1344 N N . LYS A 1 163 ? -20.365 10.375 16.435 1.00 78.69 163 LYS A N 1
ATOM 1345 C CA . LYS A 1 163 ? -21.820 10.391 16.685 1.00 78.69 163 LYS A CA 1
ATOM 1346 C C . LYS A 1 163 ? -22.235 9.640 17.949 1.00 78.69 163 LYS A C 1
ATOM 1348 O O . LYS A 1 163 ? -23.372 9.765 18.374 1.00 78.69 163 LYS A O 1
ATOM 1353 N N . THR A 1 164 ? -21.352 8.803 18.484 1.00 63.69 164 THR A N 1
ATOM 1354 C CA . THR A 1 164 ? -21.659 7.929 19.627 1.00 63.69 164 THR A CA 1
ATOM 1355 C C . THR A 1 164 ? -21.283 8.589 20.959 1.00 63.69 164 THR A C 1
ATOM 1357 O O . THR A 1 164 ? -21.043 7.893 21.941 1.00 63.69 164 THR A O 1
ATOM 1360 N N . HIS A 1 165 ? -21.164 9.918 20.968 1.00 50.94 165 HIS A N 1
ATOM 1361 C CA . HIS A 1 165 ? -20.704 10.721 22.088 1.00 50.94 165 HIS A CA 1
ATOM 1362 C C . HIS A 1 165 ? -21.636 11.905 22.320 1.00 50.94 165 HIS A C 1
ATOM 1364 O O . HIS A 1 165 ? -22.213 12.383 21.315 1.00 50.94 165 HIS A O 1
#

Secondary structure (DSSP, 8-state):
-HHHHHHHHHHHHHHHHHHHHHHHHHHHHHHHHHHH--SHHHHHHHHHHHHHHHHHHHHHHHHHHHHHHHHHHHHH-S---HHHHHHHHHHHHHHHHHHHHHHHHHHHHHHHHHHHHHHHTTSS-HHHHHHHHHHHHHHHHHHHHHHHHHHHHHHHHHHHHHHT-

pLDDT: mean 88.23, std 6.57, range [50.94, 96.38]